Protein AF-A0A1E7FTM5-F1 (afdb_monomer_lite)

Sequence (98 aa):
KQLWETSEDQKLIRLVQKSDGERTKEVFVNIARQLEGRNWRQCRYRWYYIKKDIRGITVTSSNKPWDIKKLNDYGTEWTEIAKYMPGREEDAIKKRWN

Organism: NCBI:txid635003

InterPro domains:
  IPR001005 SANT/Myb domain [PF00249] (69-98)
  IPR001005 SANT/Myb domain [PS50090] (1-51)
  IPR001005 SANT/Myb domain [PS50090] (68-98)
  IPR001005 SANT/Myb domain [SM00717] (1-53)
  IPR001005 SANT/Myb domain [cd00167] (4-51)
  IPR009057 Homedomain-like superfamily [SSF46689] (1-98)
  IPR017930 Myb domain [PS51294] (1-54)
  IPR017930 Myb domain [PS51294] (74-98)
  IPR050560 Transcription factors Myb-like [PTHR45614] (3-98)

Foldseek 3Di:
DDDDDPVLVVLLVVQCVVVVVDLDLVSLQVSVVVVPPDHSVRSSVVVVQVVCVLLPLDDDPVCVVVLVVVCVVQPLPLVVSCVVRPNHDSVSNVVVPD

pLDDT: mean 73.9, std 13.39, range [44.28, 91.19]

Structure (mmCIF, N/CA/C/O backbone):
data_AF-A0A1E7FTM5-F1
#
_entry.id   AF-A0A1E7FTM5-F1
#
loop_
_atom_site.group_PDB
_atom_site.id
_atom_site.type_symbol
_atom_site.label_atom_id
_atom_site.label_alt_id
_atom_site.label_comp_id
_atom_site.label_asym_id
_atom_site.label_entity_id
_atom_site.label_seq_id
_atom_site.pdbx_PDB_ins_code
_atom_site.Cartn_x
_atom_site.Cartn_y
_atom_site.Cartn_z
_atom_site.occupancy
_atom_site.B_iso_or_equiv
_atom_site.auth_seq_id
_atom_site.auth_comp_id
_atom_site.auth_asym_id
_atom_site.auth_atom_id
_atom_site.pdbx_PDB_model_num
ATOM 1 N N . LYS A 1 1 ? -10.058 -16.357 2.548 1.00 48.94 1 LYS A N 1
ATOM 2 C CA . LYS A 1 1 ? -9.154 -15.299 2.020 1.00 48.94 1 LYS A CA 1
ATOM 3 C C . LYS A 1 1 ? -10.026 -14.267 1.315 1.00 48.94 1 LYS A C 1
ATOM 5 O O . LYS A 1 1 ? -10.519 -14.574 0.244 1.00 48.94 1 LYS A O 1
ATOM 10 N N . GLN A 1 2 ? -10.288 -13.112 1.923 1.00 61.22 2 GLN A N 1
ATOM 11 C CA . GLN A 1 2 ? -11.113 -12.074 1.294 1.00 61.22 2 GLN A CA 1
ATOM 12 C C . GLN A 1 2 ? -10.215 -11.175 0.443 1.00 61.22 2 GLN A C 1
ATOM 14 O O . GLN A 1 2 ? -9.323 -10.512 0.982 1.00 61.22 2 GLN A O 1
ATOM 19 N N . LEU A 1 3 ? -10.408 -11.226 -0.875 1.00 77.88 3 LEU A N 1
ATOM 20 C CA . LEU A 1 3 ? -9.682 -10.411 -1.850 1.00 77.88 3 LEU A CA 1
ATOM 21 C C . LEU A 1 3 ? -10.018 -8.935 -1.627 1.00 77.88 3 LEU A C 1
ATOM 23 O O . LEU A 1 3 ? -11.130 -8.628 -1.216 1.00 77.88 3 LEU A O 1
ATOM 27 N N . TRP A 1 4 ? -9.037 -8.052 -1.803 1.00 81.94 4 TRP A N 1
ATOM 28 C CA . TRP A 1 4 ? -9.248 -6.605 -1.753 1.00 81.94 4 TRP A CA 1
ATOM 29 C C . TRP A 1 4 ? -9.748 -6.132 -3.108 1.00 81.94 4 TRP A C 1
ATOM 31 O O . TRP A 1 4 ? -9.121 -6.435 -4.126 1.00 81.94 4 TRP A O 1
ATOM 41 N N . GLU A 1 5 ? -10.854 -5.403 -3.108 1.00 81.25 5 GLU A N 1
ATOM 42 C CA . GLU A 1 5 ? -11.364 -4.760 -4.309 1.00 81.25 5 GLU A CA 1
ATOM 43 C C . GLU A 1 5 ? -10.648 -3.433 -4.571 1.00 81.25 5 GLU A C 1
ATOM 45 O O . GLU A 1 5 ? -10.187 -2.742 -3.659 1.00 81.25 5 GLU A O 1
ATOM 50 N N . THR A 1 6 ? -10.600 -3.028 -5.839 1.00 77.25 6 THR A N 1
ATOM 51 C CA . THR A 1 6 ? -10.028 -1.734 -6.236 1.00 77.25 6 THR A CA 1
ATOM 52 C C . THR A 1 6 ? -10.765 -0.558 -5.582 1.00 77.25 6 THR A C 1
ATOM 54 O O . THR A 1 6 ? -10.146 0.452 -5.251 1.00 77.25 6 THR A O 1
ATOM 57 N N . SER A 1 7 ? -12.074 -0.695 -5.351 1.00 82.06 7 SER A N 1
ATOM 58 C CA . SER A 1 7 ? -12.915 0.274 -4.637 1.00 82.06 7 SER A CA 1
ATOM 59 C C . SER A 1 7 ? -12.456 0.465 -3.182 1.00 82.06 7 SER A C 1
ATOM 61 O O . SER A 1 7 ? -12.283 1.597 -2.718 1.00 82.06 7 SER A O 1
ATOM 63 N N . GLU A 1 8 ? -12.194 -0.637 -2.475 1.00 85.38 8 GLU A N 1
ATOM 64 C CA . GLU A 1 8 ? -11.692 -0.645 -1.100 1.00 85.38 8 GLU A CA 1
ATOM 65 C C . GLU A 1 8 ? -10.290 -0.041 -1.012 1.00 85.38 8 GLU A C 1
ATOM 67 O O . GLU A 1 8 ? -10.022 0.755 -0.112 1.00 85.38 8 GLU A O 1
ATOM 72 N N . ASP A 1 9 ? -9.411 -0.364 -1.964 1.00 85.38 9 ASP A N 1
ATOM 73 C CA . ASP A 1 9 ? -8.063 0.203 -2.032 1.00 85.38 9 ASP A CA 1
ATOM 74 C C . ASP A 1 9 ? -8.097 1.720 -2.222 1.00 85.38 9 ASP A C 1
ATOM 76 O O . ASP A 1 9 ? -7.410 2.452 -1.509 1.00 85.38 9 ASP A O 1
ATOM 80 N N . GLN A 1 10 ? -8.929 2.218 -3.142 1.00 84.25 10 GLN A N 1
ATOM 81 C CA . GLN A 1 10 ? -9.094 3.657 -3.360 1.00 84.25 10 GLN A CA 1
ATOM 82 C C . GLN A 1 10 ? -9.624 4.359 -2.110 1.00 84.25 10 GLN A C 1
ATOM 84 O O . GLN A 1 10 ? -9.151 5.442 -1.755 1.00 84.25 10 GLN A O 1
ATOM 89 N N . LYS A 1 11 ? -10.588 3.744 -1.418 1.00 89.19 11 LYS A N 1
ATOM 90 C CA . LYS A 1 11 ? -11.135 4.286 -0.173 1.00 89.19 11 LYS A CA 1
ATOM 91 C C . LYS A 1 11 ? -10.066 4.302 0.924 1.00 89.19 11 LYS A C 1
ATOM 93 O O . LYS A 1 11 ? -9.891 5.330 1.571 1.00 89.19 11 LYS A O 1
ATOM 98 N N . LEU A 1 12 ? -9.284 3.231 1.065 1.00 88.62 12 LEU A N 1
ATOM 99 C CA . LEU A 1 12 ? -8.150 3.156 1.989 1.00 88.62 12 LEU A CA 1
ATOM 100 C C . LEU A 1 12 ? -7.106 4.248 1.701 1.00 88.62 12 LEU A C 1
ATOM 102 O O . LEU A 1 12 ? -6.700 4.950 2.624 1.00 88.62 12 LEU A O 1
ATOM 106 N N . ILE A 1 13 ? -6.718 4.445 0.436 1.00 86.75 13 ILE A N 1
ATOM 107 C CA . ILE A 1 13 ? -5.765 5.491 0.027 1.00 86.75 13 ILE A CA 1
ATOM 108 C C . ILE A 1 13 ? -6.278 6.877 0.415 1.00 86.75 13 ILE A C 1
ATOM 110 O O . ILE A 1 13 ? -5.563 7.630 1.075 1.00 86.75 13 ILE A O 1
ATOM 114 N N . ARG A 1 14 ? -7.527 7.199 0.057 1.00 87.38 14 ARG A N 1
ATOM 115 C CA . ARG A 1 14 ? -8.140 8.499 0.366 1.00 87.38 14 ARG A CA 1
ATOM 116 C C . ARG A 1 14 ? -8.177 8.768 1.865 1.00 87.38 14 ARG A C 1
ATOM 118 O O . ARG A 1 14 ? -7.919 9.888 2.291 1.00 87.38 14 ARG A O 1
ATOM 125 N N . LEU A 1 15 ? -8.501 7.758 2.669 1.00 89.69 15 LEU A N 1
ATOM 126 C CA . LEU A 1 15 ? -8.595 7.925 4.116 1.00 89.69 15 LEU A CA 1
ATOM 127 C C . LEU A 1 15 ? -7.225 8.117 4.774 1.00 89.69 15 LEU A C 1
ATOM 129 O O . LEU A 1 15 ? -7.113 8.949 5.666 1.00 89.69 15 LEU A O 1
ATOM 133 N N . VAL A 1 16 ? -6.185 7.419 4.306 1.00 87.44 16 VAL A N 1
ATOM 134 C CA . VAL A 1 16 ? -4.811 7.631 4.799 1.00 87.44 16 VAL A CA 1
ATOM 135 C C . VAL A 1 16 ? -4.252 8.990 4.359 1.00 87.44 16 VAL A C 1
ATOM 137 O O . VAL A 1 16 ? -3.500 9.624 5.096 1.00 87.44 16 VAL A O 1
ATOM 140 N N . GLN A 1 17 ? -4.616 9.459 3.163 1.00 84.44 17 GLN A N 1
ATOM 141 C CA . GLN A 1 17 ? -4.246 10.797 2.695 1.00 84.44 17 GLN A CA 1
ATOM 142 C C . GLN A 1 17 ? -4.902 11.902 3.531 1.00 84.44 17 GLN A C 1
ATOM 144 O O . GLN A 1 17 ? -4.257 12.903 3.804 1.00 84.44 17 GLN A O 1
ATOM 149 N N . LYS A 1 18 ? -6.149 11.706 3.980 1.00 86.00 18 LYS A N 1
ATOM 150 C CA . LYS A 1 18 ? -6.847 12.648 4.873 1.00 86.00 18 LYS A CA 1
ATOM 151 C C . LYS A 1 18 ? -6.238 12.752 6.272 1.00 86.00 18 LYS A C 1
ATOM 153 O O . LYS A 1 18 ? -6.513 13.722 6.962 1.00 86.00 18 LYS A O 1
ATOM 158 N N . SER A 1 19 ? -5.468 11.757 6.704 1.00 82.69 19 SER A N 1
ATOM 159 C CA . SER A 1 19 ? -4.767 11.755 7.992 1.00 82.69 19 SER A CA 1
ATOM 160 C C . SER A 1 19 ? -3.303 12.193 7.860 1.00 82.69 19 SER A C 1
ATOM 162 O O . SER A 1 19 ? -2.459 11.682 8.587 1.00 82.69 19 SER A O 1
ATOM 164 N N . ASP A 1 20 ? -2.970 13.017 6.860 1.00 74.94 20 ASP A N 1
ATOM 165 C CA . ASP A 1 20 ? -1.610 13.509 6.570 1.00 74.94 20 ASP A CA 1
ATOM 166 C C . ASP A 1 20 ? -0.530 12.410 6.481 1.00 74.94 20 ASP A C 1
ATOM 168 O O . ASP A 1 20 ? 0.660 12.617 6.722 1.00 74.94 20 ASP A O 1
ATOM 172 N N . GLY A 1 21 ? -0.928 11.186 6.116 1.00 65.69 21 GLY A N 1
ATOM 173 C CA . GLY A 1 21 ? -0.012 10.048 6.043 1.00 65.69 21 GLY A CA 1
ATOM 174 C C . GLY A 1 21 ? 0.482 9.527 7.400 1.00 65.69 21 GLY A C 1
ATOM 175 O O . GLY A 1 21 ? 1.445 8.736 7.431 1.00 65.69 21 GLY A O 1
ATOM 176 N N . GLU A 1 22 ? -0.173 9.912 8.501 1.00 73.62 22 GLU A N 1
ATOM 177 C CA . GLU A 1 22 ? 0.005 9.291 9.809 1.00 73.62 22 GLU A CA 1
ATOM 178 C C . GLU A 1 22 ? -0.334 7.797 9.748 1.00 73.62 22 GLU A C 1
ATOM 180 O O . GLU A 1 22 ? -1.275 7.345 9.097 1.00 73.62 22 GLU A O 1
ATOM 185 N N . ARG A 1 23 ? 0.505 6.991 10.403 1.00 78.31 23 ARG A N 1
ATOM 186 C CA . ARG A 1 23 ? 0.490 5.518 10.312 1.00 78.31 23 ARG A CA 1
ATOM 187 C C . ARG A 1 23 ? 0.324 4.859 11.678 1.00 78.31 23 ARG A C 1
ATOM 189 O O . ARG A 1 23 ? 0.758 3.720 11.879 1.00 78.31 23 ARG A O 1
ATOM 196 N N . THR A 1 24 ? -0.271 5.591 12.612 1.00 84.00 24 THR A N 1
ATOM 197 C CA . THR A 1 24 ? -0.545 5.137 13.974 1.00 84.00 24 THR A CA 1
ATOM 198 C C . THR A 1 24 ? -1.667 4.102 13.982 1.00 84.00 24 THR A C 1
ATOM 200 O O . THR A 1 24 ? -2.420 3.939 13.016 1.00 84.00 24 THR A O 1
ATOM 203 N N . LYS A 1 25 ? -1.762 3.342 15.074 1.00 85.31 25 LYS A N 1
ATOM 204 C CA . LYS A 1 25 ? -2.802 2.322 15.238 1.00 85.31 25 LYS A CA 1
ATOM 205 C C . LYS A 1 25 ? -4.189 2.970 15.213 1.00 85.31 25 LYS A C 1
ATOM 207 O O . LYS A 1 25 ? -5.105 2.425 14.605 1.00 85.31 25 LYS A O 1
ATOM 212 N N . GLU A 1 26 ? -4.311 4.137 15.825 1.00 86.12 26 GLU A N 1
ATOM 213 C CA . GLU A 1 26 ? -5.528 4.923 16.002 1.00 86.12 26 GLU A CA 1
ATOM 214 C C . GLU A 1 26 ? -6.101 5.365 14.650 1.00 86.12 26 GLU A C 1
ATOM 216 O O . GLU A 1 26 ? -7.295 5.192 14.397 1.00 86.12 26 GLU A O 1
ATOM 221 N N . VAL A 1 27 ? -5.237 5.816 13.733 1.00 87.44 27 VAL A N 1
ATOM 222 C CA . VAL A 1 27 ? -5.620 6.159 12.357 1.00 87.44 27 VAL A CA 1
ATOM 223 C C . VAL A 1 27 ? -6.198 4.942 11.638 1.00 87.44 27 VAL A C 1
ATOM 225 O O . VAL A 1 27 ? -7.312 5.005 11.122 1.00 87.44 27 VAL A O 1
ATOM 228 N N . PHE A 1 28 ? -5.521 3.789 11.668 1.00 89.81 28 PHE A N 1
ATOM 229 C CA . PHE A 1 28 ? -6.048 2.580 11.020 1.00 89.81 28 PHE A CA 1
ATOM 230 C C . PHE A 1 28 ? -7.323 2.040 11.675 1.00 89.81 28 PHE A C 1
ATOM 232 O O . PHE A 1 28 ? -8.139 1.430 10.985 1.00 89.81 28 PHE A O 1
ATOM 239 N N . VAL A 1 29 ? -7.522 2.259 12.977 1.00 91.12 29 VAL A N 1
ATOM 240 C CA . VAL A 1 29 ? -8.783 1.939 13.663 1.00 91.12 29 VAL A CA 1
ATOM 241 C C . VAL A 1 29 ? -9.915 2.829 13.149 1.00 91.12 29 VAL A C 1
ATOM 243 O O . VAL A 1 29 ? -10.983 2.314 12.825 1.00 91.12 29 VAL A O 1
ATOM 246 N N . ASN A 1 30 ? -9.683 4.133 12.989 1.00 90.50 30 ASN A N 1
ATOM 247 C CA . ASN A 1 30 ? -10.663 5.051 12.401 1.00 90.50 30 ASN A CA 1
ATOM 248 C C . ASN A 1 30 ? -10.949 4.760 10.924 1.00 90.50 30 ASN A C 1
ATOM 250 O O . ASN A 1 30 ? -12.089 4.880 10.480 1.00 90.50 30 ASN A O 1
ATOM 254 N N . ILE A 1 31 ? -9.938 4.337 10.169 1.00 90.62 31 ILE A N 1
ATOM 255 C CA . ILE A 1 31 ? -10.091 3.914 8.775 1.00 90.62 31 ILE A CA 1
ATOM 256 C C . ILE A 1 31 ? -10.920 2.629 8.686 1.00 90.62 31 ILE A C 1
ATOM 258 O O . ILE A 1 31 ? -11.839 2.550 7.876 1.00 90.62 31 ILE A O 1
ATOM 262 N N . ALA A 1 32 ? -10.635 1.639 9.535 1.00 91.19 32 ALA A N 1
ATOM 263 C CA . ALA A 1 32 ? -11.369 0.375 9.563 1.00 91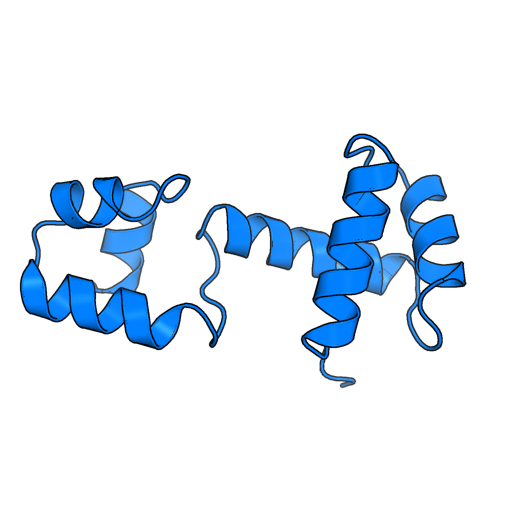.19 32 ALA A CA 1
ATOM 264 C C . ALA A 1 32 ? -12.855 0.571 9.899 1.00 91.19 32 ALA A C 1
ATOM 266 O O . ALA A 1 32 ? -13.696 -0.130 9.359 1.00 91.19 32 ALA A O 1
ATOM 267 N N . ARG A 1 33 ? -13.203 1.576 10.715 1.00 90.00 33 ARG A N 1
ATOM 268 C CA . ARG A 1 33 ? -14.610 1.948 10.967 1.00 90.00 33 ARG A CA 1
ATOM 269 C C . ARG A 1 33 ? -15.346 2.438 9.716 1.00 90.00 33 ARG A C 1
ATOM 271 O O . ARG A 1 33 ? -16.565 2.372 9.675 1.00 90.00 33 ARG A O 1
ATOM 278 N N . GLN A 1 34 ? -14.622 2.933 8.714 1.00 89.12 34 GLN A N 1
ATOM 279 C CA . GLN A 1 34 ? -15.180 3.426 7.448 1.00 89.12 34 GLN A CA 1
ATOM 280 C C . GLN A 1 34 ? -15.114 2.382 6.318 1.00 89.12 34 GLN A C 1
ATOM 282 O O . GLN A 1 34 ? -15.636 2.616 5.220 1.00 8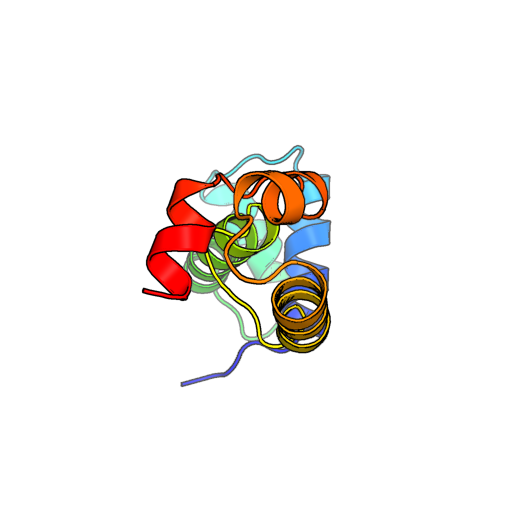9.12 34 GLN A O 1
ATOM 287 N N . LEU A 1 35 ? -14.460 1.246 6.570 1.00 88.06 35 LEU A N 1
ATOM 288 C CA . LEU A 1 35 ? -14.350 0.098 5.675 1.00 88.06 35 LEU A CA 1
ATOM 289 C C . LEU A 1 35 ? -15.087 -1.085 6.305 1.00 88.06 35 LEU A C 1
ATOM 291 O O . LEU A 1 35 ? -14.523 -1.848 7.088 1.00 88.06 35 LEU A O 1
ATOM 295 N N . GLU A 1 36 ? -16.362 -1.229 5.958 1.00 83.19 36 GLU A N 1
ATOM 296 C CA . GLU A 1 36 ? -17.182 -2.342 6.429 1.00 83.19 36 GLU A CA 1
ATOM 297 C C . GLU A 1 36 ? -16.540 -3.686 6.056 1.00 83.19 36 GLU A C 1
ATOM 299 O O . GLU A 1 36 ? -16.049 -3.882 4.946 1.00 83.19 36 GLU A O 1
ATOM 304 N N . GLY A 1 37 ? -16.479 -4.611 7.016 1.00 85.75 37 GLY A N 1
ATOM 305 C CA . GLY A 1 37 ? -15.872 -5.929 6.814 1.00 85.75 37 GLY A CA 1
ATOM 306 C C . GLY A 1 37 ? -14.337 -5.967 6.844 1.00 85.75 37 GLY A C 1
ATOM 307 O O . GLY A 1 37 ? -13.762 -7.047 6.693 1.00 85.75 37 GLY A O 1
ATOM 308 N N . ARG A 1 38 ? -13.645 -4.842 7.085 1.00 87.81 38 ARG A N 1
ATOM 309 C CA . ARG A 1 38 ? -12.179 -4.804 7.233 1.00 87.81 38 ARG A CA 1
ATOM 310 C C . ARG A 1 38 ? -11.765 -4.392 8.637 1.00 87.81 38 ARG A C 1
ATOM 312 O O . ARG A 1 38 ? -12.295 -3.462 9.228 1.00 87.81 38 ARG A O 1
ATOM 319 N N . ASN A 1 39 ? -10.751 -5.065 9.175 1.00 90.94 39 ASN A N 1
ATOM 320 C CA . ASN A 1 39 ? -10.146 -4.682 10.449 1.00 90.94 39 ASN A CA 1
ATOM 321 C C . ASN A 1 39 ? -8.904 -3.795 10.248 1.00 90.94 39 ASN A C 1
ATOM 323 O O . ASN A 1 39 ? -8.279 -3.769 9.184 1.00 90.94 39 ASN A O 1
ATOM 327 N N . TRP A 1 40 ? -8.504 -3.080 11.299 1.00 90.50 40 TRP A N 1
ATOM 328 C CA . TRP A 1 40 ? -7.368 -2.153 11.242 1.00 90.50 40 TRP A CA 1
ATOM 329 C C . TRP A 1 40 ? -6.040 -2.848 10.903 1.00 90.50 40 TRP A C 1
ATOM 331 O O . TRP A 1 40 ? -5.189 -2.258 10.237 1.00 90.50 40 TRP A O 1
ATOM 341 N N . ARG A 1 41 ? -5.859 -4.118 11.305 1.00 90.88 41 ARG A N 1
ATOM 342 C CA . ARG A 1 41 ? -4.661 -4.911 10.971 1.00 90.88 41 ARG A CA 1
ATOM 343 C C . ARG A 1 41 ? -4.599 -5.193 9.471 1.00 90.88 41 ARG A C 1
ATOM 345 O O . ARG A 1 41 ? -3.541 -5.035 8.869 1.00 90.88 41 ARG A O 1
ATOM 352 N N . GLN A 1 42 ? -5.730 -5.555 8.869 1.00 90.38 42 GLN A N 1
ATOM 35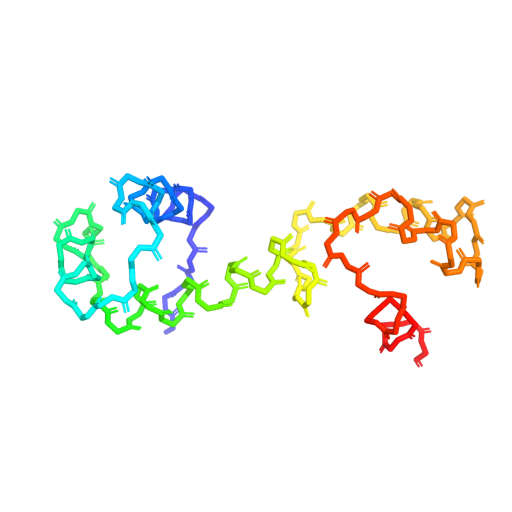3 C CA . GLN A 1 42 ? -5.882 -5.765 7.433 1.00 90.38 42 GLN A CA 1
ATOM 354 C C . GLN A 1 42 ? -5.658 -4.460 6.671 1.00 90.38 42 GLN A C 1
ATOM 356 O O . GLN A 1 42 ? -4.911 -4.473 5.701 1.00 90.38 42 GLN A O 1
ATOM 361 N N . CYS A 1 43 ? -6.226 -3.340 7.131 1.00 90.00 43 CYS A N 1
ATOM 362 C CA . CYS A 1 43 ? -6.025 -2.027 6.510 1.00 90.00 43 CYS A CA 1
ATOM 363 C C . CYS A 1 43 ? -4.548 -1.609 6.539 1.00 90.00 43 CYS A C 1
ATOM 365 O O . CYS A 1 43 ? -3.993 -1.232 5.511 1.00 90.00 43 CYS A O 1
ATOM 367 N N . ARG A 1 44 ? -3.874 -1.748 7.689 1.00 90.50 44 ARG A N 1
ATOM 368 C CA . ARG A 1 44 ? -2.438 -1.453 7.829 1.00 90.50 44 ARG A CA 1
ATOM 369 C C . ARG A 1 44 ? -1.579 -2.347 6.938 1.00 90.50 44 ARG A C 1
ATOM 371 O O . ARG A 1 44 ? -0.657 -1.862 6.285 1.00 90.50 44 ARG A O 1
ATOM 378 N N . TYR A 1 45 ? -1.878 -3.646 6.909 1.00 88.81 45 TYR A N 1
ATOM 379 C CA . TYR A 1 45 ? -1.175 -4.596 6.054 1.00 88.81 45 TYR A CA 1
ATOM 380 C C . TYR A 1 45 ? -1.384 -4.248 4.581 1.00 88.81 45 TYR A C 1
ATOM 382 O O . TYR A 1 45 ? -0.414 -4.117 3.846 1.00 88.81 45 TYR A O 1
ATOM 390 N N . ARG A 1 46 ? -2.625 -3.996 4.151 1.00 88.50 46 ARG A N 1
ATOM 391 C CA . ARG A 1 46 ? -2.924 -3.608 2.772 1.00 88.50 46 ARG A CA 1
ATOM 392 C C . ARG A 1 46 ? -2.237 -2.306 2.384 1.00 88.50 46 ARG A C 1
ATOM 394 O O . ARG A 1 46 ? -1.615 -2.263 1.329 1.00 88.50 46 ARG A O 1
ATOM 401 N N . TRP A 1 47 ? -2.259 -1.297 3.252 1.00 86.81 47 TRP A N 1
ATOM 402 C CA . TRP A 1 47 ? -1.564 -0.031 3.031 1.00 86.81 47 TRP A CA 1
ATOM 403 C C . TRP A 1 47 ? -0.058 -0.213 2.812 1.00 86.81 47 TRP A C 1
ATOM 405 O O . TRP A 1 47 ? 0.519 0.456 1.961 1.00 86.81 47 TRP A O 1
ATOM 415 N N . TYR A 1 48 ? 0.589 -1.147 3.518 1.00 83.81 48 TYR A N 1
ATOM 416 C CA . TYR A 1 48 ? 1.997 -1.474 3.272 1.00 83.81 48 TYR A CA 1
ATOM 417 C C . TYR A 1 48 ? 2.238 -1.956 1.831 1.00 83.81 48 TYR A C 1
ATOM 419 O O . TYR A 1 48 ? 3.191 -1.506 1.194 1.00 83.81 48 TYR A O 1
ATOM 427 N N . TYR A 1 49 ? 1.359 -2.811 1.296 1.00 79.62 49 TYR A N 1
ATOM 428 C CA . TYR A 1 49 ? 1.444 -3.271 -0.096 1.00 79.62 49 TYR A CA 1
ATOM 429 C C . TYR A 1 49 ? 1.055 -2.190 -1.097 1.00 79.62 49 TYR A C 1
ATOM 431 O O . TYR A 1 49 ? 1.759 -2.017 -2.079 1.00 79.62 49 TYR A O 1
ATOM 439 N N . ILE A 1 50 ? -0.002 -1.420 -0.841 1.00 79.31 50 ILE A N 1
ATOM 440 C CA . ILE A 1 50 ? -0.388 -0.292 -1.700 1.00 79.31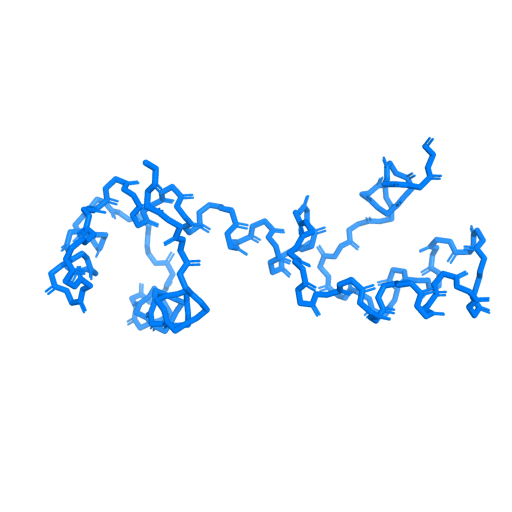 50 ILE A CA 1
ATOM 441 C C . ILE A 1 50 ? 0.751 0.723 -1.778 1.00 79.31 50 ILE A C 1
ATOM 443 O O . ILE A 1 50 ? 1.102 1.178 -2.854 1.00 79.31 50 ILE A O 1
ATOM 447 N N . LYS A 1 51 ? 1.392 1.055 -0.655 1.00 75.62 51 LYS A N 1
ATOM 448 C CA . LYS A 1 51 ? 2.530 1.977 -0.641 1.00 75.62 51 LYS A CA 1
ATOM 449 C C . LYS A 1 51 ? 3.721 1.418 -1.412 1.00 75.62 51 LYS A C 1
ATOM 451 O O . LYS A 1 51 ? 4.409 2.176 -2.091 1.00 75.62 51 LYS A O 1
ATOM 456 N N . LYS A 1 52 ? 3.979 0.112 -1.299 1.00 69.06 52 LYS A N 1
ATOM 457 C CA . LYS A 1 52 ? 4.968 -0.552 -2.147 1.00 69.06 52 LYS A CA 1
ATOM 458 C C . LYS A 1 52 ? 4.562 -0.472 -3.612 1.00 69.06 52 LYS A C 1
ATOM 460 O O . LYS A 1 52 ? 5.431 -0.232 -4.421 1.00 69.06 52 LYS A O 1
ATOM 465 N N . ASP A 1 53 ? 3.289 -0.591 -3.955 1.00 66.44 53 ASP A N 1
ATOM 466 C CA . ASP A 1 53 ? 2.809 -0.535 -5.336 1.00 66.44 53 ASP A CA 1
ATOM 467 C C . ASP A 1 53 ? 2.835 0.880 -5.930 1.00 66.44 53 ASP A C 1
ATOM 469 O O . ASP A 1 53 ? 3.264 1.059 -7.062 1.00 66.44 53 ASP A O 1
ATOM 473 N N . ILE A 1 54 ? 2.514 1.903 -5.135 1.00 63.28 54 ILE A N 1
ATOM 474 C CA . ILE A 1 54 ? 2.644 3.325 -5.501 1.00 63.28 54 ILE A CA 1
ATOM 475 C C . ILE A 1 54 ? 4.117 3.709 -5.683 1.00 63.28 54 ILE A C 1
ATOM 477 O O . ILE A 1 54 ? 4.458 4.449 -6.594 1.00 63.28 54 ILE A O 1
ATOM 481 N N . ARG A 1 55 ? 5.011 3.176 -4.841 1.00 56.94 55 ARG A N 1
ATOM 482 C CA . ARG A 1 55 ? 6.471 3.247 -5.054 1.00 56.94 55 ARG A CA 1
ATOM 483 C C . ARG A 1 55 ? 6.950 2.235 -6.098 1.00 56.94 55 ARG A C 1
ATOM 485 O O . ARG A 1 55 ? 8.139 2.063 -6.305 1.00 56.94 55 ARG A O 1
ATOM 492 N N . GLY A 1 56 ? 6.030 1.471 -6.676 1.00 52.91 56 GLY A N 1
ATOM 493 C CA . GLY A 1 56 ? 6.293 0.448 -7.668 1.00 52.91 56 GLY A CA 1
ATOM 494 C C . GLY A 1 56 ? 7.257 -0.683 -7.268 1.00 52.91 56 GLY A C 1
ATOM 495 O O . GLY A 1 56 ? 7.742 -1.414 -8.120 1.00 52.91 56 GLY A O 1
ATOM 496 N N . ILE A 1 57 ? 7.484 -0.860 -5.971 1.00 49.59 57 ILE A N 1
ATOM 497 C CA . ILE A 1 57 ? 8.161 -1.985 -5.317 1.00 49.59 57 ILE A CA 1
ATOM 498 C C . ILE A 1 57 ? 7.297 -3.260 -5.367 1.00 49.59 57 ILE A C 1
ATOM 500 O O . ILE A 1 57 ? 7.815 -4.372 -5.280 1.00 49.59 57 ILE A O 1
ATOM 504 N N . THR A 1 58 ? 5.974 -3.136 -5.492 1.00 44.28 58 THR A N 1
ATOM 505 C CA . THR A 1 58 ? 5.077 -4.267 -5.778 1.00 44.28 58 THR A CA 1
ATOM 506 C C . THR A 1 58 ? 4.322 -4.006 -7.068 1.00 44.28 58 THR A C 1
ATOM 508 O O . THR A 1 58 ? 4.046 -2.864 -7.387 1.00 44.28 58 THR A O 1
ATOM 511 N N . VAL A 1 59 ? 4.041 -5.062 -7.828 1.00 52.22 59 VAL A N 1
ATOM 512 C CA . VAL A 1 59 ? 3.369 -4.979 -9.128 1.00 52.22 59 VAL A CA 1
ATOM 513 C C . VAL A 1 59 ? 1.902 -5.352 -8.930 1.00 52.22 59 VAL A C 1
ATOM 515 O O . VAL A 1 59 ? 1.594 -6.531 -8.740 1.00 52.22 59 VAL A O 1
ATOM 518 N N . THR A 1 60 ? 0.982 -4.387 -8.957 1.00 48.66 60 THR A N 1
ATOM 519 C CA . THR A 1 60 ? -0.451 -4.682 -9.108 1.00 48.66 60 THR A CA 1
ATOM 520 C C . THR A 1 60 ? -0.831 -4.926 -10.566 1.00 48.6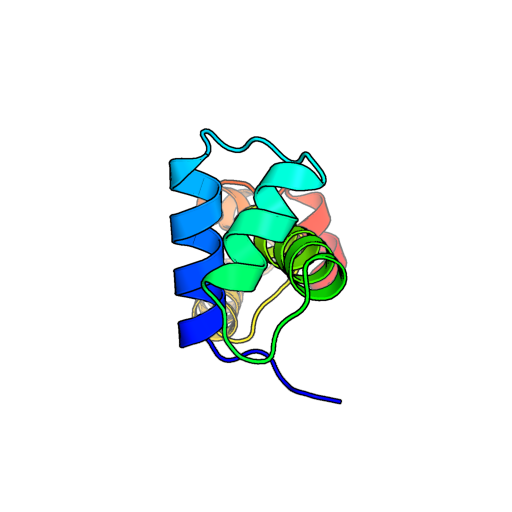6 60 THR A C 1
ATOM 522 O O . THR A 1 60 ? -0.218 -4.429 -11.511 1.00 48.66 60 THR A O 1
ATOM 525 N N . SER A 1 61 ? -1.884 -5.724 -10.756 1.00 47.94 61 SER A N 1
ATOM 526 C CA . SER A 1 61 ? -2.429 -6.094 -12.066 1.00 47.94 61 SER A CA 1
ATOM 527 C C . SER A 1 61 ? -2.851 -4.899 -12.930 1.00 47.94 61 SER A C 1
ATOM 529 O O . SER A 1 61 ? -2.922 -5.052 -14.144 1.00 47.94 61 SER A O 1
ATOM 531 N N . SER A 1 62 ? -3.091 -3.727 -12.335 1.00 47.59 62 SER A N 1
ATOM 532 C CA . SER A 1 62 ? -3.434 -2.490 -13.046 1.00 47.59 62 SER A CA 1
ATOM 533 C C . SER A 1 62 ? -2.253 -1.852 -13.781 1.00 47.59 62 SER A C 1
ATOM 535 O O . SER A 1 62 ? -2.473 -1.221 -14.808 1.00 47.59 62 SER A O 1
ATOM 537 N N . ASN A 1 63 ? -1.014 -2.045 -13.312 1.00 51.19 63 ASN A N 1
ATOM 538 C CA . ASN A 1 63 ? 0.182 -1.462 -13.943 1.00 51.19 63 ASN A CA 1
ATOM 539 C C . ASN A 1 63 ? 0.807 -2.378 -15.009 1.00 51.19 63 ASN A C 1
ATOM 541 O O . ASN A 1 63 ? 1.574 -1.923 -15.855 1.00 51.19 63 ASN A O 1
ATOM 545 N N . LYS A 1 64 ? 0.415 -3.661 -15.034 1.00 54.25 64 LYS A N 1
ATOM 546 C CA . LYS A 1 64 ? 0.912 -4.666 -15.989 1.00 54.25 64 LYS A CA 1
ATOM 547 C C . LYS A 1 64 ? 0.882 -4.232 -17.466 1.00 54.25 64 LYS A C 1
ATOM 549 O O . LYS A 1 64 ? 1.896 -4.439 -18.126 1.00 54.25 64 LYS A O 1
ATOM 554 N N . PRO A 1 65 ? -0.213 -3.672 -18.021 1.00 54.47 65 PRO A N 1
ATOM 555 C CA . PRO A 1 65 ? -0.251 -3.379 -19.455 1.00 54.47 65 PRO A CA 1
ATOM 556 C C . PRO A 1 65 ? 0.676 -2.224 -19.854 1.00 54.47 65 PRO A C 1
ATOM 558 O O . PRO A 1 65 ? 1.226 -2.238 -20.953 1.00 54.47 65 PRO A O 1
ATOM 561 N N . TRP A 1 66 ? 0.896 -1.254 -18.964 1.00 58.97 66 TRP A N 1
ATOM 562 C CA . TRP A 1 66 ? 1.798 -0.131 -19.227 1.00 58.97 66 TRP A CA 1
ATOM 563 C C . TRP A 1 66 ? 3.270 -0.539 -19.078 1.00 58.97 66 TRP A C 1
ATOM 565 O O . TRP A 1 66 ? 4.095 -0.195 -19.924 1.00 58.97 66 TRP A O 1
ATOM 575 N N . ASP A 1 67 ? 3.567 -1.358 -18.063 1.00 62.44 67 ASP A N 1
ATOM 576 C CA . ASP A 1 67 ? 4.897 -1.921 -17.812 1.00 62.44 67 ASP A CA 1
ATOM 577 C C . ASP A 1 67 ? 5.376 -2.793 -18.990 1.00 62.44 67 ASP A C 1
ATOM 579 O O . ASP A 1 67 ? 6.509 -2.649 -19.440 1.00 62.44 67 ASP A O 1
ATOM 583 N N . ILE A 1 68 ? 4.507 -3.655 -19.540 1.00 63.81 68 ILE A N 1
ATOM 584 C CA . ILE A 1 68 ? 4.844 -4.521 -20.688 1.00 63.81 68 ILE A CA 1
ATOM 585 C C . ILE A 1 68 ? 5.099 -3.694 -21.950 1.00 63.81 68 ILE A C 1
ATOM 587 O O . ILE A 1 68 ? 6.046 -3.970 -22.681 1.00 63.81 68 ILE A O 1
ATOM 591 N N . LYS A 1 69 ? 4.279 -2.668 -22.207 1.00 68.44 69 LYS A N 1
ATOM 592 C CA . LYS A 1 69 ? 4.462 -1.812 -23.382 1.00 68.44 69 LYS A CA 1
ATOM 593 C C . LYS A 1 69 ? 5.813 -1.099 -23.337 1.00 68.44 69 LYS A C 1
ATOM 595 O O . LYS A 1 69 ? 6.542 -1.128 -24.316 1.00 68.44 69 LYS A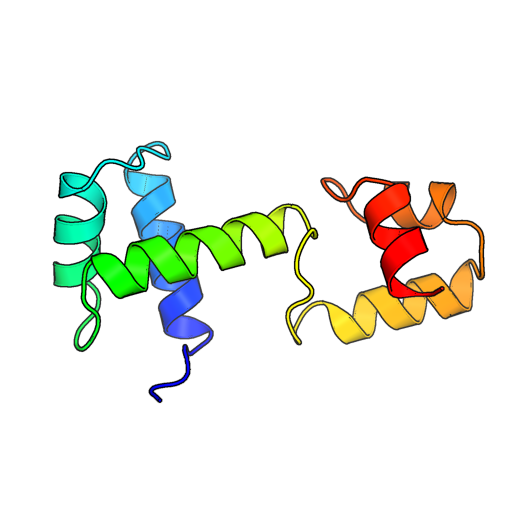 O 1
ATOM 600 N N . LYS A 1 70 ? 6.181 -0.532 -22.185 1.00 68.38 70 LYS A N 1
ATOM 601 C CA . LYS A 1 70 ? 7.481 0.130 -22.018 1.00 68.38 70 LYS A CA 1
ATOM 602 C C . LYS A 1 70 ? 8.657 -0.840 -22.111 1.00 68.38 70 LYS A C 1
ATOM 604 O O . LYS A 1 70 ? 9.678 -0.468 -22.671 1.00 68.38 70 LYS A O 1
ATOM 609 N N . LEU A 1 71 ? 8.514 -2.081 -21.651 1.00 69.69 71 LEU A N 1
ATOM 610 C CA . LEU A 1 71 ? 9.546 -3.088 -21.902 1.00 69.69 71 LEU A CA 1
ATOM 611 C C . LEU A 1 71 ? 9.675 -3.483 -23.372 1.00 69.69 71 LEU A C 1
ATOM 613 O O . LEU A 1 71 ? 10.789 -3.692 -23.831 1.00 69.69 71 LEU A O 1
ATOM 617 N N . ASN A 1 72 ? 8.573 -3.561 -24.116 1.00 70.69 72 ASN A N 1
ATOM 618 C CA . ASN A 1 72 ? 8.646 -3.792 -25.559 1.00 70.69 72 ASN A CA 1
ATOM 619 C C . ASN A 1 72 ? 9.259 -2.598 -26.303 1.00 70.69 72 ASN A C 1
ATOM 621 O O . ASN A 1 72 ? 9.991 -2.806 -27.264 1.00 70.69 72 ASN A O 1
ATOM 625 N N . ASP A 1 73 ? 8.972 -1.372 -25.862 1.00 75.00 73 ASP A N 1
ATOM 626 C CA . ASP A 1 73 ? 9.457 -0.152 -26.513 1.00 75.00 73 ASP A CA 1
ATOM 627 C C . ASP A 1 73 ? 10.958 0.103 -26.243 1.00 75.00 73 ASP A C 1
ATOM 629 O O . ASP A 1 73 ? 11.656 0.580 -27.134 1.00 75.00 73 ASP A O 1
ATOM 633 N N . TYR A 1 74 ? 11.459 -0.205 -25.036 1.00 73.88 74 TYR A N 1
ATOM 634 C CA . TYR A 1 74 ? 12.822 0.148 -24.585 1.00 73.88 74 TYR A CA 1
ATOM 635 C C . TYR A 1 74 ? 13.727 -1.061 -24.266 1.00 73.88 74 TYR A C 1
ATOM 637 O O . TYR A 1 74 ? 14.901 -0.894 -23.941 1.00 73.88 74 TYR A O 1
ATOM 645 N N . GLY A 1 75 ? 13.221 -2.296 -24.333 1.00 73.50 75 GLY A N 1
ATOM 646 C CA . GLY A 1 75 ? 14.011 -3.507 -24.086 1.00 73.50 75 GLY A CA 1
ATOM 647 C C . GLY A 1 75 ? 14.660 -3.539 -22.694 1.00 73.50 75 GLY A C 1
ATOM 648 O O . GLY A 1 75 ? 13.983 -3.411 -21.675 1.00 73.50 75 GLY A O 1
ATOM 649 N N . THR A 1 76 ? 15.985 -3.725 -22.648 1.00 71.69 76 THR A N 1
ATOM 650 C CA . THR A 1 76 ? 16.793 -3.759 -21.412 1.00 71.69 76 THR A CA 1
ATOM 651 C C . THR A 1 76 ? 17.293 -2.382 -20.964 1.00 71.69 76 THR A C 1
ATOM 653 O O . THR A 1 76 ? 18.177 -2.297 -20.109 1.00 71.69 76 THR A O 1
ATOM 656 N N . GLU A 1 77 ? 16.777 -1.289 -21.529 1.00 76.12 77 GLU A N 1
ATOM 657 C CA . GLU A 1 77 ? 17.142 0.073 -21.124 1.00 76.12 77 GLU A CA 1
ATOM 658 C C . GLU A 1 77 ? 16.411 0.483 -19.837 1.00 76.12 77 GLU A C 1
ATOM 660 O O . GLU A 1 77 ? 15.491 1.304 -19.813 1.00 76.12 77 GLU A O 1
ATOM 665 N N . TRP A 1 78 ? 16.828 -0.120 -18.723 1.00 72.38 78 TRP A N 1
ATOM 666 C CA . TRP A 1 78 ? 16.197 0.037 -17.410 1.00 72.38 78 TRP A CA 1
ATOM 667 C C . TRP A 1 78 ? 16.176 1.479 -16.905 1.00 72.38 78 TRP A C 1
ATOM 669 O O . TRP A 1 78 ? 15.202 1.892 -16.279 1.00 72.38 78 TRP A O 1
ATOM 679 N N . THR A 1 79 ? 17.220 2.251 -17.203 1.00 72.00 79 THR A N 1
ATOM 680 C CA . THR A 1 79 ? 17.315 3.685 -16.908 1.00 72.00 79 THR A CA 1
ATOM 681 C C . THR A 1 79 ? 16.212 4.482 -17.596 1.00 72.00 79 THR A C 1
ATOM 683 O O . THR A 1 79 ? 15.616 5.363 -16.977 1.00 72.00 79 THR A O 1
ATOM 686 N N . GLU A 1 80 ? 15.886 4.140 -18.840 1.00 75.56 80 GLU A N 1
ATOM 687 C CA . GLU A 1 80 ? 14.867 4.849 -19.611 1.00 75.56 80 GLU A CA 1
ATOM 688 C C . GLU A 1 80 ? 13.465 4.458 -19.173 1.00 75.56 80 GLU A C 1
ATOM 690 O O . GLU A 1 80 ? 12.612 5.323 -18.976 1.00 75.56 80 GLU A O 1
ATOM 695 N N . ILE A 1 81 ? 13.257 3.181 -18.861 1.00 71.19 81 ILE A N 1
ATOM 696 C CA . ILE A 1 81 ? 12.015 2.696 -18.255 1.00 71.19 81 ILE A CA 1
ATOM 697 C C . ILE A 1 81 ? 11.792 3.339 -16.871 1.00 71.19 81 ILE A C 1
ATOM 699 O O . ILE A 1 81 ? 10.667 3.731 -16.553 1.00 71.19 81 ILE A O 1
ATOM 703 N N . ALA A 1 82 ? 12.845 3.522 -16.065 1.00 71.38 82 ALA A N 1
ATOM 704 C CA . ALA A 1 82 ? 12.759 4.141 -14.740 1.00 71.38 82 ALA A CA 1
ATOM 705 C C . ALA A 1 82 ? 12.304 5.610 -14.788 1.00 71.38 82 ALA A C 1
ATOM 707 O O . ALA A 1 82 ? 11.528 6.034 -13.930 1.00 71.38 82 ALA A O 1
ATOM 708 N N . LYS A 1 83 ? 12.686 6.376 -15.824 1.00 72.69 83 LYS A N 1
ATOM 709 C CA . LYS A 1 83 ? 12.198 7.758 -16.029 1.00 72.69 83 LYS A CA 1
ATOM 710 C C . LYS A 1 83 ? 10.678 7.830 -16.174 1.00 72.69 83 LYS A C 1
ATOM 712 O O . LYS A 1 83 ? 10.061 8.822 -15.794 1.00 72.69 83 LYS A O 1
ATOM 717 N N . TYR A 1 84 ? 10.072 6.772 -16.705 1.00 67.81 84 TYR A N 1
ATOM 718 C CA . TYR A 1 84 ? 8.630 6.659 -16.897 1.00 67.81 84 TYR A CA 1
ATOM 719 C C . TYR A 1 84 ? 7.893 6.084 -15.678 1.00 67.81 84 TYR A C 1
ATOM 721 O O . TYR A 1 84 ? 6.664 6.071 -15.663 1.00 67.81 84 TYR A O 1
ATOM 729 N N . MET A 1 85 ? 8.618 5.633 -14.650 1.00 65.12 85 MET A N 1
ATOM 730 C CA . MET A 1 85 ? 8.066 5.032 -13.435 1.00 65.12 85 MET A CA 1
ATOM 731 C C . MET A 1 85 ? 8.529 5.807 -12.191 1.00 65.12 85 MET A C 1
ATOM 733 O O . MET A 1 85 ? 9.308 5.280 -11.392 1.00 65.12 85 MET A O 1
ATOM 737 N N . PRO A 1 86 ? 8.062 7.057 -11.993 1.00 56.44 86 PRO A N 1
ATOM 738 C CA . PRO A 1 86 ? 8.497 7.887 -10.875 1.00 56.44 86 PRO A CA 1
ATOM 739 C C . PRO A 1 86 ? 8.206 7.189 -9.540 1.00 56.44 86 PRO A C 1
ATOM 741 O O . PRO A 1 86 ? 7.057 6.920 -9.194 1.00 56.44 86 PRO A O 1
ATOM 744 N N . GLY A 1 87 ? 9.268 6.876 -8.795 1.00 55.72 87 GLY A N 1
ATOM 745 C CA . GLY A 1 87 ? 9.203 6.156 -7.521 1.00 55.72 87 GLY A CA 1
ATOM 746 C C . GLY A 1 87 ? 9.684 4.703 -7.567 1.00 55.72 87 GLY A C 1
ATOM 747 O O . GLY A 1 87 ? 9.922 4.157 -6.491 1.00 55.72 87 GLY A O 1
ATOM 748 N N . ARG A 1 88 ? 9.882 4.107 -8.756 1.00 60.19 88 ARG A N 1
ATOM 749 C CA . ARG A 1 88 ? 10.592 2.828 -8.930 1.00 60.19 88 ARG A CA 1
ATOM 750 C C . ARG A 1 88 ? 12.081 3.085 -9.140 1.00 60.19 88 ARG A C 1
ATOM 752 O O . ARG A 1 88 ? 12.464 3.789 -10.066 1.00 60.19 88 ARG A O 1
ATOM 759 N N . GLU A 1 89 ? 12.915 2.490 -8.297 1.00 59.97 89 GLU A N 1
ATOM 760 C CA . GLU A 1 89 ? 14.364 2.456 -8.514 1.00 59.97 89 GLU A CA 1
ATOM 761 C C . GLU A 1 89 ? 14.710 1.441 -9.614 1.00 59.97 89 GLU A C 1
ATOM 763 O O . GLU A 1 89 ? 14.057 0.401 -9.738 1.00 59.97 89 GLU A O 1
ATOM 768 N N . GLU A 1 90 ? 15.746 1.736 -10.402 1.00 64.56 90 GLU A N 1
ATOM 769 C CA . GLU A 1 90 ? 16.230 0.914 -11.524 1.00 64.56 90 GLU A CA 1
ATOM 770 C C . GLU A 1 90 ? 16.414 -0.565 -11.135 1.00 64.56 90 GLU A C 1
ATOM 772 O O . GLU A 1 90 ? 15.989 -1.471 -11.857 1.00 64.56 90 GLU A O 1
ATOM 777 N N . ASP A 1 91 ? 16.965 -0.811 -9.946 1.00 61.19 91 ASP A N 1
ATOM 778 C CA . ASP A 1 91 ? 17.197 -2.152 -9.405 1.00 61.19 91 ASP A CA 1
ATOM 779 C C . ASP A 1 91 ? 15.910 -2.959 -9.207 1.00 61.19 91 ASP A C 1
ATOM 781 O O . ASP A 1 91 ? 15.898 -4.179 -9.392 1.00 61.19 91 ASP A O 1
ATOM 785 N N . ALA A 1 92 ? 14.799 -2.300 -8.867 1.00 61.06 92 ALA A N 1
ATOM 786 C CA . ALA A 1 92 ? 13.511 -2.969 -8.719 1.00 61.06 92 ALA A CA 1
ATOM 787 C C . ALA A 1 92 ? 12.954 -3.432 -10.075 1.00 61.06 92 ALA A C 1
ATOM 789 O O . ALA A 1 92 ? 12.293 -4.471 -10.143 1.00 61.06 92 ALA A O 1
ATOM 790 N N . ILE A 1 93 ? 13.247 -2.689 -11.148 1.00 64.94 93 ILE A N 1
ATOM 791 C CA . ILE A 1 93 ? 12.842 -3.024 -12.517 1.00 64.94 93 ILE A CA 1
ATOM 792 C C . ILE A 1 93 ? 13.732 -4.153 -13.055 1.00 64.94 93 ILE A C 1
ATOM 794 O O . ILE A 1 93 ? 13.209 -5.156 -13.534 1.00 64.94 93 ILE A O 1
ATOM 798 N N . LYS A 1 94 ? 15.057 -4.072 -12.875 1.00 64.94 94 LYS A N 1
ATOM 799 C CA . LYS A 1 94 ? 15.999 -5.151 -13.231 1.00 64.94 94 LYS A CA 1
ATOM 800 C C . LYS A 1 94 ? 15.644 -6.480 -12.567 1.00 64.94 94 LYS A C 1
ATOM 802 O O . LYS A 1 94 ? 15.527 -7.500 -13.238 1.00 64.94 94 LYS A O 1
ATOM 807 N N . LYS A 1 95 ? 15.401 -6.470 -11.252 1.00 63.97 95 LYS A N 1
ATOM 808 C CA . LYS A 1 95 ? 15.048 -7.668 -10.467 1.00 63.97 95 LYS A CA 1
ATOM 809 C C . LYS A 1 95 ? 13.714 -8.308 -10.875 1.00 63.97 95 LYS A C 1
ATOM 811 O O . LYS A 1 95 ? 13.411 -9.420 -10.459 1.00 63.97 95 LYS A O 1
ATOM 816 N N . ARG A 1 96 ? 12.875 -7.586 -11.619 1.00 65.00 96 ARG A N 1
ATOM 817 C CA . ARG A 1 96 ? 11.570 -8.066 -12.079 1.00 65.00 96 ARG A CA 1
ATOM 818 C C . ARG A 1 96 ? 11.659 -8.870 -13.380 1.00 65.00 96 ARG A C 1
ATOM 820 O O . ARG A 1 96 ? 10.766 -9.685 -13.610 1.00 65.00 96 ARG A O 1
ATOM 827 N N . TRP A 1 97 ? 12.661 -8.593 -14.211 1.00 62.50 97 TRP A N 1
ATOM 828 C CA . TRP A 1 97 ? 12.761 -9.100 -15.583 1.00 62.50 97 TRP A CA 1
ATOM 829 C C . TRP A 1 97 ? 14.032 -9.913 -15.870 1.00 62.50 97 TRP A C 1
ATOM 831 O O . TRP A 1 97 ? 14.114 -10.509 -16.940 1.00 62.50 97 TRP A O 1
ATOM 841 N N . ASN A 1 98 ? 14.973 -9.963 -14.921 1.00 56.28 98 ASN A N 1
ATOM 842 C CA . ASN A 1 98 ? 15.898 -11.092 -14.751 1.00 56.28 98 ASN A CA 1
ATOM 843 C C . ASN A 1 98 ? 15.204 -12.216 -13.979 1.00 56.28 98 ASN A C 1
ATOM 845 O O . ASN A 1 98 ? 15.426 -13.391 -14.333 1.00 56.28 98 ASN A O 1
#

Radius of gyration: 15.86 Å; chains: 1; bounding box: 34×29×42 Å

Secondary structure (DSSP, 8-state):
--PPPHHHHHHHHHHHHHTTT---HHHHHHHHTTSTT--HHHHHHHHHHHHHHHTTSS--TTTHHHHHHHHHHHTT-HHHHHHTSTT--HHHHHHHH-